Protein AF-A0A2V6H3B9-F1 (afdb_monomer_lite)

Radius of gyration: 18.61 Å; chains: 1; bounding box: 43×42×45 Å

pLDDT: mean 83.3, std 12.43, range [54.25, 95.25]

Structure (mmCIF, N/CA/C/O backbone):
data_AF-A0A2V6H3B9-F1
#
_entry.id   AF-A0A2V6H3B9-F1
#
loop_
_atom_site.group_PDB
_atom_site.id
_atom_site.type_symbol
_atom_site.label_atom_id
_atom_site.label_alt_id
_atom_site.label_comp_id
_atom_site.label_asym_id
_atom_site.label_entity_id
_atom_site.label_seq_id
_atom_site.pdbx_PDB_ins_code
_atom_site.Cartn_x
_atom_site.Cartn_y
_atom_site.Cartn_z
_atom_site.occupancy
_atom_site.B_iso_or_equiv
_atom_site.auth_seq_id
_atom_site.auth_comp_id
_atom_site.auth_asym_id
_atom_site.auth_atom_id
_atom_site.pdbx_PDB_model_num
ATOM 1 N N . MET A 1 1 ? 23.257 28.112 -29.289 1.00 59.22 1 MET A N 1
ATOM 2 C CA . MET A 1 1 ? 21.995 27.456 -29.714 1.00 59.22 1 MET A CA 1
ATOM 3 C C . MET A 1 1 ? 22.033 25.942 -29.511 1.00 59.22 1 MET A C 1
ATOM 5 O O . MET A 1 1 ? 21.196 25.453 -28.773 1.00 59.22 1 MET A O 1
ATOM 9 N N . LYS A 1 2 ? 23.021 25.207 -30.054 1.00 56.62 2 LYS A N 1
ATOM 10 C CA . LYS A 1 2 ? 23.149 23.744 -29.850 1.00 56.62 2 LYS A CA 1
ATOM 11 C C . LYS A 1 2 ? 23.240 23.318 -28.375 1.00 56.62 2 LYS A C 1
ATOM 13 O O . LYS A 1 2 ? 22.574 22.376 -27.976 1.00 56.62 2 LYS A O 1
ATOM 18 N N . THR A 1 3 ? 24.005 24.044 -27.560 1.00 55.75 3 THR A N 1
ATOM 19 C CA . THR A 1 3 ? 24.132 23.785 -26.115 1.00 55.75 3 THR A CA 1
ATOM 20 C C . THR A 1 3 ? 22.811 23.985 -25.371 1.00 55.75 3 THR A C 1
ATOM 22 O O . THR A 1 3 ? 22.419 23.129 -24.592 1.00 55.75 3 THR A O 1
ATOM 25 N N . VAL A 1 4 ? 22.071 25.055 -25.682 1.00 68.06 4 VAL A N 1
ATOM 26 C CA . VAL A 1 4 ? 20.744 25.340 -25.103 1.00 68.06 4 VAL A CA 1
ATOM 27 C C . VAL A 1 4 ? 19.733 24.238 -25.450 1.00 68.06 4 VAL A C 1
ATOM 29 O O . VAL A 1 4 ? 19.017 23.781 -24.568 1.00 68.06 4 VAL A O 1
ATOM 32 N N . SER A 1 5 ? 19.723 23.736 -26.690 1.00 70.88 5 SER A N 1
ATOM 33 C CA . SER A 1 5 ? 18.857 22.610 -27.080 1.00 70.88 5 SER A CA 1
ATOM 34 C C . SER A 1 5 ? 19.201 21.299 -26.365 1.00 70.88 5 SER A C 1
ATOM 36 O O . SER A 1 5 ? 18.293 20.538 -26.048 1.00 70.88 5 SER A O 1
ATOM 38 N N . ILE A 1 6 ? 20.483 21.044 -26.077 1.00 75.25 6 ILE A N 1
ATOM 39 C CA . ILE A 1 6 ? 20.912 19.855 -25.322 1.00 75.25 6 ILE A CA 1
ATOM 40 C C . ILE A 1 6 ? 20.437 19.942 -23.868 1.00 75.25 6 ILE A C 1
ATOM 42 O O . ILE A 1 6 ? 19.886 18.973 -23.355 1.00 75.25 6 ILE A O 1
ATOM 46 N N . PHE A 1 7 ? 20.587 21.102 -23.221 1.00 77.12 7 PHE A N 1
ATOM 47 C CA . PHE A 1 7 ? 20.125 21.287 -21.842 1.00 77.12 7 PHE A CA 1
ATOM 48 C C . PHE A 1 7 ? 18.603 21.170 -21.713 1.00 77.12 7 PHE A C 1
ATOM 50 O O . PHE A 1 7 ? 18.121 20.555 -20.766 1.00 77.12 7 PHE A O 1
ATOM 57 N N . VAL A 1 8 ? 17.847 21.690 -22.685 1.00 79.69 8 VAL A N 1
ATOM 58 C CA . VAL A 1 8 ? 16.384 21.547 -22.713 1.00 79.69 8 VAL A CA 1
ATOM 59 C C . VAL A 1 8 ? 15.981 20.083 -22.904 1.00 79.69 8 VAL A C 1
ATOM 61 O O . VAL A 1 8 ? 15.164 19.580 -22.140 1.00 79.69 8 VAL A O 1
ATOM 64 N N . ALA A 1 9 ? 16.583 19.367 -23.857 1.00 78.25 9 ALA A N 1
ATOM 65 C CA . ALA A 1 9 ? 16.285 17.949 -24.071 1.00 78.25 9 ALA A CA 1
ATOM 66 C C . ALA A 1 9 ? 16.608 17.094 -22.832 1.00 78.25 9 ALA A C 1
ATOM 68 O O . ALA A 1 9 ? 15.811 16.241 -22.447 1.00 78.25 9 ALA A O 1
ATOM 69 N N . LEU A 1 10 ? 17.738 17.361 -22.169 1.00 78.38 10 LEU A N 1
ATOM 70 C CA . LEU A 1 10 ? 18.131 16.665 -20.944 1.00 78.38 10 LEU A CA 1
ATOM 71 C C . LEU A 1 10 ? 17.140 16.929 -19.798 1.00 78.38 10 LEU A C 1
ATOM 73 O O . LEU A 1 10 ? 16.761 15.998 -19.093 1.00 78.38 10 LEU A O 1
ATOM 77 N N . ALA A 1 11 ? 16.669 18.170 -19.646 1.00 77.31 11 ALA A N 1
ATOM 78 C CA . ALA A 1 11 ? 15.673 18.527 -18.637 1.00 77.31 11 ALA A CA 1
ATOM 79 C C . ALA A 1 11 ? 14.328 17.809 -18.861 1.00 77.31 11 ALA A C 1
ATOM 81 O O . ALA A 1 11 ? 13.742 17.305 -17.906 1.00 77.31 11 ALA A O 1
ATOM 82 N N . PHE A 1 12 ? 13.869 17.687 -20.112 1.00 74.38 12 PHE A N 1
ATOM 83 C CA . PHE A 1 12 ? 12.641 16.951 -20.445 1.00 74.38 12 PHE A CA 1
ATOM 84 C C . PHE A 1 12 ? 12.741 15.447 -20.143 1.00 74.38 12 PHE A C 1
ATOM 86 O O . PHE A 1 12 ? 11.779 14.854 -19.650 1.00 74.38 12 PHE A O 1
ATOM 93 N N . VAL A 1 13 ? 13.900 14.828 -20.392 1.00 74.50 13 VAL A N 1
ATOM 94 C CA . VAL A 1 13 ? 14.135 13.409 -20.068 1.00 74.50 13 VAL A CA 1
ATOM 95 C C . VAL A 1 13 ? 14.117 13.183 -18.555 1.00 74.50 13 VAL A C 1
ATOM 97 O O . VAL A 1 13 ? 13.483 12.241 -18.087 1.00 74.50 13 VAL A O 1
ATOM 100 N N . LEU A 1 14 ? 14.746 14.071 -17.781 1.00 68.88 14 LEU A N 1
ATOM 101 C CA . LEU A 1 14 ? 14.775 13.966 -16.319 1.00 68.88 14 LEU A CA 1
ATOM 102 C C . LEU A 1 14 ? 13.393 14.198 -15.685 1.00 68.88 14 LEU A C 1
ATOM 104 O O . LEU A 1 14 ? 13.017 13.461 -14.777 1.00 68.88 14 LEU A O 1
ATOM 108 N N . PHE A 1 15 ? 12.606 15.150 -16.198 1.00 64.00 15 PHE A N 1
ATOM 109 C CA . PHE A 1 15 ? 11.250 15.426 -15.700 1.00 64.00 15 PHE A CA 1
ATOM 110 C C . PHE A 1 15 ? 10.267 14.277 -15.992 1.00 64.00 15 PHE A C 1
ATOM 112 O O . PHE A 1 15 ? 9.332 14.026 -15.233 1.00 64.00 15 PHE A O 1
ATOM 119 N N . SER A 1 16 ? 10.502 13.527 -17.073 1.00 60.50 16 SER A N 1
ATOM 120 C CA . SER A 1 16 ? 9.659 12.387 -17.451 1.00 60.50 16 SER A CA 1
ATOM 121 C C . SER A 1 16 ? 9.764 11.218 -16.462 1.00 60.50 16 SER A C 1
ATOM 123 O O . SER A 1 16 ? 8.770 10.533 -16.241 1.00 60.50 16 SER A O 1
ATOM 125 N N . CYS A 1 17 ? 10.919 11.013 -15.818 1.00 61.09 17 CYS A N 1
ATOM 126 C CA . CYS A 1 17 ? 11.095 9.947 -14.823 1.00 61.09 17 CYS A CA 1
ATOM 127 C C . CYS A 1 17 ? 10.271 10.180 -13.545 1.00 61.09 17 CYS A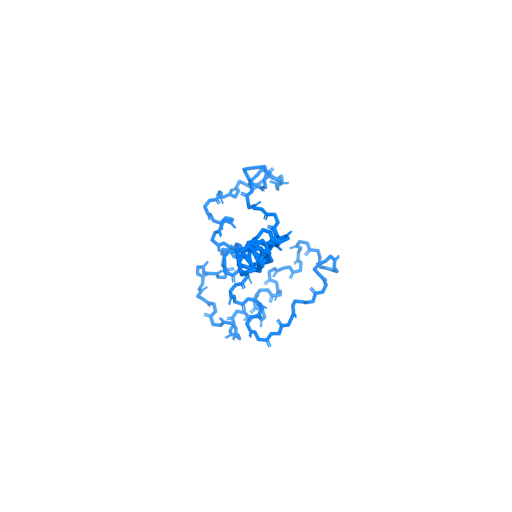 C 1
ATOM 129 O O . CYS A 1 17 ? 9.777 9.225 -12.944 1.00 61.09 17 CYS A O 1
ATOM 131 N N . GLU A 1 18 ? 10.086 11.436 -13.134 1.00 56.88 18 GLU A N 1
ATOM 132 C CA . GLU A 1 18 ? 9.308 11.776 -11.935 1.00 56.88 18 GLU A CA 1
ATOM 133 C C . GLU A 1 18 ? 7.797 11.564 -12.160 1.00 56.88 18 GLU A C 1
ATOM 135 O O . GLU A 1 18 ? 7.086 11.054 -11.288 1.00 56.88 18 GLU A O 1
ATOM 140 N N . LEU A 1 19 ? 7.325 11.852 -13.380 1.00 54.84 19 LEU A N 1
ATOM 141 C CA . LEU A 1 19 ? 5.938 11.659 -13.820 1.00 54.84 19 LEU A CA 1
ATOM 142 C C . LEU A 1 19 ? 5.546 10.187 -14.045 1.00 54.84 19 LEU A C 1
ATOM 144 O O . LEU A 1 19 ? 4.358 9.874 -14.061 1.00 54.84 19 LEU A O 1
ATOM 148 N N . THR A 1 20 ? 6.507 9.267 -14.177 1.00 54.25 20 THR A N 1
ATOM 149 C CA . THR A 1 20 ? 6.247 7.827 -14.384 1.00 54.25 20 THR A CA 1
ATOM 150 C C . THR A 1 20 ? 5.980 7.026 -13.107 1.00 54.25 20 THR A C 1
ATOM 152 O O . THR A 1 20 ? 6.069 5.798 -13.125 1.00 54.25 20 THR A O 1
ATOM 155 N N . ASN A 1 21 ? 5.607 7.671 -11.998 1.00 55.09 21 ASN A N 1
ATOM 156 C CA . ASN A 1 21 ? 5.069 6.967 -10.831 1.00 55.09 21 ASN A CA 1
ATOM 157 C C . ASN A 1 21 ? 3.708 6.331 -11.185 1.00 55.09 21 ASN A C 1
ATOM 159 O O . ASN A 1 21 ? 2.645 6.868 -10.898 1.00 55.09 21 ASN A O 1
ATOM 163 N N . TYR A 1 22 ? 3.763 5.163 -11.832 1.00 60.66 22 TYR A N 1
ATOM 164 C CA . TYR A 1 22 ? 2.648 4.366 -12.358 1.00 60.66 22 TYR A CA 1
ATOM 165 C C . TYR A 1 22 ? 1.653 3.909 -11.277 1.00 60.66 22 TYR A C 1
ATOM 167 O O . TYR A 1 22 ? 0.548 3.466 -11.581 1.00 60.66 22 TYR A O 1
ATOM 175 N N . VAL A 1 23 ? 2.024 4.017 -9.999 1.00 66.69 23 VAL A N 1
ATOM 176 C CA . VAL A 1 23 ? 1.152 3.646 -8.887 1.00 66.69 23 VAL A CA 1
ATOM 177 C C . VAL A 1 23 ? 0.130 4.770 -8.661 1.00 66.69 23 VAL A C 1
ATOM 179 O O . VAL A 1 23 ? 0.534 5.872 -8.277 1.00 66.69 23 VAL A O 1
ATOM 182 N N . PRO A 1 24 ? -1.183 4.524 -8.828 1.00 73.88 24 PRO A N 1
ATOM 183 C CA . PRO A 1 24 ? -2.198 5.545 -8.592 1.00 73.88 24 PRO A CA 1
ATOM 184 C C . PRO A 1 24 ? -2.159 6.037 -7.135 1.00 73.88 24 PRO A C 1
ATOM 186 O O . PRO A 1 24 ? -1.836 5.262 -6.226 1.00 73.88 24 PRO A O 1
ATOM 189 N N . PRO A 1 25 ? -2.459 7.324 -6.880 1.00 84.44 25 PRO A N 1
ATOM 190 C CA . PRO A 1 25 ? -2.533 7.843 -5.523 1.00 84.44 25 PRO A CA 1
ATOM 191 C C . PRO A 1 25 ? -3.665 7.182 -4.730 1.00 84.44 25 PRO A C 1
ATOM 193 O O . PRO A 1 25 ? -4.665 6.750 -5.302 1.00 84.44 25 PRO A O 1
ATOM 196 N N . VAL A 1 26 ? -3.535 7.157 -3.399 1.00 89.56 26 VAL A N 1
ATOM 197 C CA . VAL A 1 26 ? -4.655 6.784 -2.523 1.00 89.56 26 VAL A CA 1
ATOM 198 C C . VAL A 1 26 ? -5.744 7.841 -2.654 1.00 89.56 26 VAL A C 1
ATOM 200 O O . VAL A 1 26 ? -5.496 9.027 -2.417 1.00 89.56 26 VAL A O 1
ATOM 203 N N . THR A 1 27 ? -6.948 7.407 -3.015 1.00 90.81 27 THR A N 1
ATOM 204 C CA . THR A 1 27 ? -8.099 8.289 -3.230 1.00 90.81 27 THR A CA 1
ATOM 205 C C . THR A 1 27 ? -9.163 8.090 -2.144 1.00 90.81 27 THR A C 1
ATOM 207 O O . THR A 1 27 ? -9.264 6.995 -1.589 1.00 90.81 27 THR A O 1
ATOM 210 N N . PRO A 1 28 ? -9.993 9.105 -1.835 1.00 89.50 28 PRO A N 1
ATOM 211 C CA . PRO A 1 28 ? -11.097 8.961 -0.879 1.00 89.50 28 PRO A CA 1
ATOM 212 C C . PRO A 1 28 ? -12.071 7.819 -1.209 1.00 89.50 28 PRO A C 1
ATOM 214 O O . PRO A 1 28 ? -12.648 7.221 -0.312 1.00 89.50 28 PRO A O 1
ATOM 217 N N . GLN A 1 29 ? -12.226 7.478 -2.488 1.00 88.00 29 GLN A N 1
ATOM 218 C CA . GLN A 1 29 ? -13.074 6.384 -2.960 1.00 88.00 29 GLN A CA 1
ATOM 219 C C . GLN A 1 29 ? -12.550 5.010 -2.515 1.00 88.00 29 GLN A C 1
ATOM 221 O O . GLN A 1 29 ? -13.328 4.081 -2.335 1.00 88.00 29 GLN A O 1
ATOM 226 N N . MET A 1 30 ? -11.237 4.870 -2.306 1.00 87.56 30 MET A N 1
ATOM 227 C CA . MET A 1 30 ? -10.647 3.629 -1.791 1.00 87.56 30 MET A CA 1
ATOM 228 C C . MET A 1 30 ? -11.007 3.397 -0.317 1.00 87.56 30 MET A C 1
ATOM 230 O O . MET A 1 30 ? -11.192 2.253 0.085 1.00 87.56 30 MET A O 1
ATOM 234 N N . ALA A 1 31 ? -11.186 4.466 0.468 1.00 86.19 31 ALA A N 1
ATOM 235 C CA . ALA A 1 31 ? -11.598 4.391 1.875 1.00 86.19 31 ALA A CA 1
ATOM 236 C C . ALA A 1 31 ? -13.031 3.860 2.063 1.00 86.19 31 ALA A C 1
ATOM 238 O O . ALA A 1 31 ? -13.380 3.373 3.137 1.00 86.19 31 ALA A O 1
ATOM 239 N N . THR A 1 32 ? -13.856 3.931 1.015 1.00 82.31 32 THR A N 1
ATOM 240 C CA . THR A 1 32 ? -15.252 3.471 1.018 1.00 82.31 32 THR A CA 1
ATOM 241 C C . THR A 1 32 ? -15.471 2.202 0.191 1.00 82.31 32 THR A C 1
ATOM 243 O O . THR A 1 32 ? -16.593 1.703 0.122 1.00 82.31 32 THR A O 1
ATOM 246 N N . ALA A 1 33 ? -14.417 1.658 -0.429 1.00 74.75 33 ALA A N 1
ATOM 247 C CA . ALA A 1 33 ? -14.516 0.528 -1.350 1.00 74.75 33 ALA A CA 1
ATOM 248 C C . ALA A 1 33 ? -14.868 -0.803 -0.659 1.00 74.75 33 ALA A C 1
ATOM 250 O O . ALA A 1 33 ? -15.421 -1.698 -1.299 1.00 74.75 33 ALA A O 1
ATOM 251 N N . ARG A 1 34 ? -14.574 -0.950 0.641 1.00 69.25 34 ARG A N 1
ATOM 252 C CA . ARG A 1 34 ? -14.884 -2.166 1.403 1.00 69.25 34 ARG A CA 1
ATO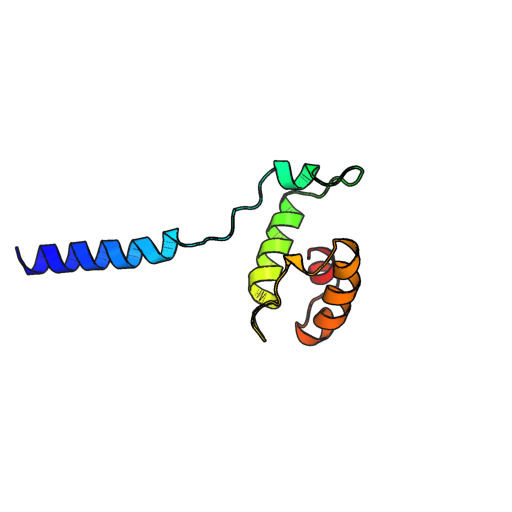M 253 C C . ARG A 1 34 ? -16.228 -2.021 2.115 1.00 69.25 34 ARG A C 1
ATOM 255 O O . ARG A 1 34 ? -16.360 -1.257 3.069 1.00 69.25 34 ARG A O 1
ATOM 262 N N . SER A 1 35 ? -17.226 -2.782 1.665 1.00 61.16 35 SER A N 1
ATOM 263 C CA . SER A 1 35 ? -18.536 -2.831 2.322 1.00 61.16 35 SER A CA 1
ATOM 264 C C . SER A 1 35 ? -18.380 -3.270 3.784 1.00 61.16 35 SER A C 1
ATOM 266 O O . SER A 1 35 ? -17.799 -4.318 4.058 1.00 61.16 35 SER A O 1
ATOM 268 N N . GLY A 1 36 ? -18.864 -2.448 4.718 1.00 64.50 36 GLY A N 1
ATOM 269 C CA . GLY A 1 36 ? -18.874 -2.755 6.151 1.00 64.50 36 GLY A CA 1
ATOM 270 C C . GLY A 1 36 ? -17.626 -2.355 6.947 1.00 64.50 36 GLY A C 1
ATOM 271 O O . GLY A 1 36 ? -17.636 -2.535 8.161 1.00 64.50 36 GLY A O 1
ATOM 272 N N . GLN A 1 37 ? -16.586 -1.779 6.327 1.00 68.00 37 GLN A N 1
ATOM 273 C CA . GLN A 1 37 ? -15.409 -1.304 7.064 1.00 68.00 37 GLN A CA 1
ATOM 274 C C . GLN A 1 37 ? -14.937 0.053 6.540 1.00 68.00 37 GLN A C 1
ATOM 276 O O . GLN A 1 37 ? -14.374 0.152 5.453 1.00 68.00 37 GLN A O 1
ATOM 281 N N . GLN A 1 38 ? -15.171 1.101 7.332 1.00 68.94 38 GLN A N 1
ATOM 282 C CA . GLN A 1 38 ? -14.635 2.430 7.064 1.00 68.94 38 GLN A CA 1
ATOM 283 C C . GLN A 1 38 ? -13.144 2.422 7.406 1.00 68.94 38 GLN A C 1
ATOM 285 O O . GLN A 1 38 ? -12.774 2.331 8.575 1.00 68.94 38 GLN A O 1
ATOM 290 N N . VAL A 1 39 ? -12.295 2.478 6.383 1.00 81.38 39 VAL A N 1
ATOM 291 C CA . VAL A 1 39 ? -10.844 2.594 6.559 1.00 81.38 39 VAL A CA 1
ATOM 292 C C . VAL A 1 39 ? -10.475 4.069 6.481 1.00 81.38 39 VAL A C 1
ATOM 294 O O . VAL A 1 39 ? -10.941 4.780 5.593 1.00 81.38 39 VAL A O 1
ATOM 297 N N . ASP A 1 40 ? -9.661 4.550 7.415 1.00 88.19 40 ASP A N 1
ATOM 298 C CA . ASP A 1 40 ? -9.209 5.938 7.403 1.00 88.19 40 ASP A CA 1
ATOM 299 C C . ASP A 1 40 ? -8.295 6.215 6.193 1.00 88.19 40 ASP A C 1
ATOM 301 O O . ASP A 1 40 ? -7.393 5.443 5.862 1.00 88.19 40 ASP A O 1
ATOM 305 N N . LEU A 1 41 ? -8.513 7.350 5.526 1.00 90.31 41 LEU A N 1
ATOM 306 C CA . LEU A 1 41 ? -7.715 7.780 4.380 1.0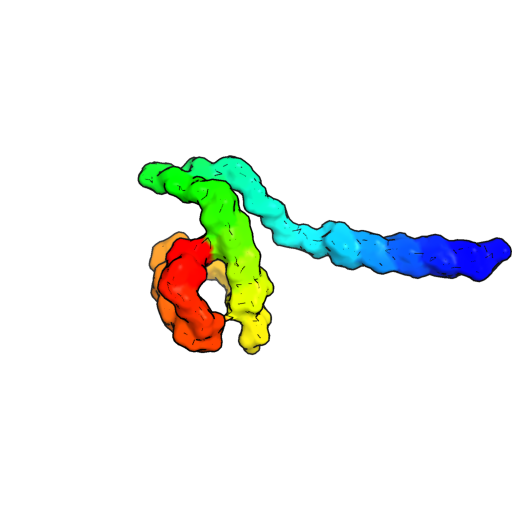0 90.31 41 LEU A CA 1
ATOM 307 C C . LEU A 1 41 ? -6.252 8.027 4.770 1.00 90.31 41 LEU A C 1
ATOM 309 O O . LEU A 1 41 ? -5.362 7.844 3.937 1.00 90.31 41 LEU A O 1
ATOM 313 N N . VAL A 1 42 ? -5.995 8.455 6.011 1.00 91.19 42 VAL A N 1
ATOM 314 C CA . VAL A 1 42 ? -4.626 8.614 6.523 1.00 91.19 42 VAL A CA 1
ATOM 315 C C . VAL A 1 42 ? -3.954 7.250 6.645 1.00 91.19 42 VAL A C 1
ATOM 317 O O . VAL A 1 42 ? -2.872 7.071 6.091 1.00 91.19 42 VAL A O 1
ATOM 320 N N . MET A 1 43 ? -4.637 6.273 7.246 1.00 89.69 43 MET A N 1
ATOM 321 C CA . MET A 1 43 ? -4.150 4.896 7.362 1.00 89.69 43 MET A CA 1
ATOM 322 C C . MET A 1 43 ? -3.833 4.280 5.992 1.00 89.69 43 MET A C 1
ATOM 324 O O . MET A 1 43 ? -2.754 3.732 5.807 1.00 89.69 43 MET A O 1
ATOM 328 N N . LEU A 1 44 ? -4.695 4.453 4.982 1.00 90.81 44 LEU A N 1
ATOM 329 C CA . LEU A 1 44 ? -4.411 3.962 3.623 1.00 90.81 44 LEU A CA 1
ATOM 330 C C . LEU A 1 44 ? -3.156 4.597 3.000 1.00 90.81 44 LEU A C 1
ATOM 332 O O . LEU A 1 44 ? -2.419 3.944 2.258 1.00 90.81 44 LEU A O 1
ATOM 336 N N . ARG A 1 45 ? -2.905 5.886 3.263 1.00 92.19 45 ARG A N 1
ATOM 337 C CA . ARG A 1 45 ? -1.699 6.580 2.775 1.00 92.19 45 ARG A CA 1
ATOM 338 C C . ARG A 1 45 ? -0.441 6.078 3.476 1.00 92.19 45 ARG A C 1
ATOM 340 O O . ARG A 1 45 ? 0.589 5.909 2.819 1.00 92.19 45 ARG A O 1
ATOM 347 N N . GLU A 1 46 ? -0.530 5.836 4.776 1.00 92.62 46 GLU A N 1
ATOM 348 C CA . GLU A 1 46 ? 0.548 5.253 5.570 1.00 92.62 46 GLU A CA 1
ATOM 349 C C . GLU A 1 46 ? 0.860 3.825 5.109 1.00 92.62 46 GLU A C 1
ATOM 351 O O . GLU A 1 46 ? 2.001 3.545 4.743 1.00 92.62 46 GLU A O 1
ATOM 356 N N . GLY A 1 47 ? -0.161 2.977 4.971 1.00 92.50 47 GLY A N 1
ATOM 357 C CA . GLY A 1 47 ? -0.052 1.623 4.430 1.00 92.50 47 GLY A CA 1
ATOM 358 C C . GLY A 1 47 ? 0.602 1.580 3.056 1.00 92.50 47 GLY A C 1
ATOM 359 O O . GLY A 1 47 ? 1.545 0.824 2.838 1.00 92.50 47 GLY A O 1
ATOM 360 N N . ARG A 1 48 ? 0.195 2.466 2.135 1.00 92.25 48 ARG A N 1
ATOM 361 C CA . ARG A 1 48 ? 0.848 2.588 0.820 1.00 92.25 48 ARG A CA 1
ATOM 362 C C . ARG A 1 48 ? 2.330 2.930 0.947 1.00 92.25 48 ARG A C 1
ATOM 364 O O . ARG A 1 48 ? 3.140 2.373 0.212 1.00 92.25 48 ARG A O 1
ATOM 371 N N . THR A 1 49 ? 2.677 3.851 1.842 1.00 91.81 49 THR A N 1
ATOM 372 C CA . THR A 1 49 ? 4.068 4.270 2.068 1.00 91.81 49 THR A CA 1
ATOM 373 C C . THR A 1 49 ? 4.888 3.100 2.610 1.00 91.81 49 THR A C 1
ATOM 375 O O . THR A 1 49 ? 5.949 2.785 2.077 1.00 91.81 49 THR A O 1
ATOM 378 N N . LEU A 1 50 ? 4.370 2.387 3.608 1.00 93.25 50 LEU A N 1
ATOM 379 C CA . LEU A 1 50 ? 5.016 1.198 4.156 1.00 93.25 50 LEU A CA 1
ATOM 380 C C . LEU A 1 50 ? 5.164 0.097 3.102 1.00 93.25 50 LEU A C 1
ATOM 382 O O . LEU A 1 50 ? 6.251 -0.454 2.951 1.00 93.25 50 LEU A O 1
ATOM 386 N N . PHE A 1 51 ? 4.126 -0.167 2.310 1.00 91.44 51 PHE A N 1
ATOM 387 C CA . PHE A 1 51 ? 4.142 -1.172 1.251 1.00 91.44 51 PHE A CA 1
ATOM 388 C C . PHE A 1 51 ? 5.270 -0.931 0.238 1.00 91.44 51 PHE A C 1
ATOM 390 O O . PHE A 1 51 ? 6.047 -1.840 -0.058 1.00 91.44 51 PHE A O 1
ATOM 397 N N . VAL A 1 52 ? 5.418 0.305 -0.256 1.00 88.00 52 VAL A N 1
ATOM 398 C CA . VAL A 1 52 ? 6.456 0.636 -1.249 1.00 88.00 52 VAL A CA 1
ATOM 399 C C . VAL A 1 52 ? 7.862 0.736 -0.658 1.00 88.00 52 VAL A C 1
ATOM 401 O O . VAL A 1 52 ? 8.823 0.645 -1.410 1.00 88.00 52 VAL A O 1
ATOM 404 N N . HIS A 1 53 ? 8.011 0.921 0.655 1.00 89.25 53 HIS A N 1
ATOM 405 C CA . HIS A 1 53 ? 9.329 1.045 1.289 1.00 89.25 53 HIS A CA 1
ATOM 406 C C . HIS A 1 53 ? 9.803 -0.226 1.997 1.00 89.25 53 HIS A C 1
ATOM 408 O O . HIS A 1 53 ? 11.005 -0.389 2.167 1.00 89.25 53 HIS A O 1
ATOM 414 N N . ARG A 1 54 ? 8.895 -1.122 2.399 1.00 92.81 54 ARG A N 1
ATOM 415 C CA . ARG A 1 54 ? 9.216 -2.340 3.163 1.00 92.81 54 ARG A CA 1
ATOM 416 C C . ARG A 1 54 ? 9.037 -3.614 2.355 1.00 92.81 54 ARG A C 1
ATOM 418 O O . ARG A 1 54 ? 9.879 -4.503 2.420 1.00 92.81 54 ARG A O 1
ATOM 425 N N . CYS A 1 55 ? 7.968 -3.725 1.567 1.00 92.19 55 CYS A N 1
ATOM 426 C CA . CYS A 1 55 ? 7.647 -4.988 0.894 1.00 92.19 55 CYS A CA 1
ATOM 427 C C . CYS A 1 55 ? 8.508 -5.255 -0.349 1.00 92.19 55 CYS A C 1
ATOM 429 O O . CYS A 1 55 ? 8.583 -6.399 -0.790 1.00 92.19 55 CYS A O 1
ATOM 431 N N . ILE A 1 56 ? 9.166 -4.227 -0.899 1.00 90.88 56 ILE A N 1
ATOM 432 C CA . ILE A 1 56 ? 10.047 -4.344 -2.077 1.00 90.88 56 ILE A CA 1
ATOM 433 C C . ILE A 1 56 ? 11.534 -4.222 -1.746 1.00 90.88 56 ILE A C 1
ATOM 435 O O . ILE A 1 56 ? 12.369 -4.260 -2.645 1.00 90.88 56 ILE A O 1
ATOM 439 N N . GLU A 1 57 ? 11.868 -4.058 -0.465 1.00 91.44 57 GLU A N 1
ATOM 440 C CA . GLU A 1 57 ? 13.242 -3.829 -0.016 1.00 91.44 57 GLU A CA 1
ATOM 441 C C . GLU A 1 57 ? 14.122 -5.071 -0.231 1.00 91.44 57 GLU A C 1
ATOM 443 O O . GLU A 1 57 ? 15.287 -4.957 -0.601 1.00 91.44 57 GLU A O 1
ATOM 448 N N . CYS A 1 58 ? 13.557 -6.269 -0.040 1.00 93.06 58 CYS A N 1
ATOM 449 C CA . CYS A 1 58 ? 14.311 -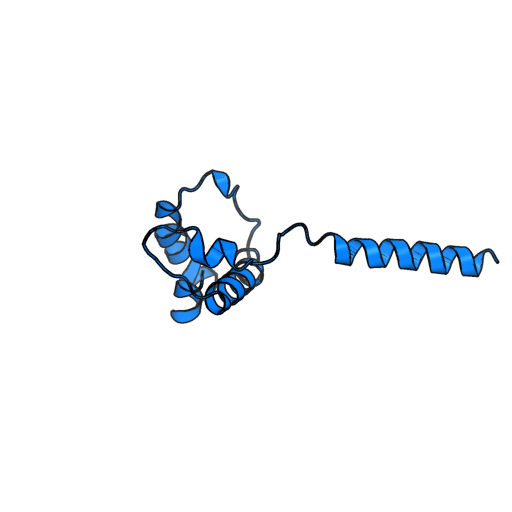7.524 -0.106 1.00 93.06 58 CYS A CA 1
ATOM 450 C C . CYS A 1 58 ? 14.151 -8.283 -1.433 1.00 93.06 58 CYS A C 1
ATOM 452 O O . CYS A 1 58 ? 15.060 -9.006 -1.838 1.00 93.06 58 CYS A O 1
ATOM 454 N N . HIS A 1 59 ? 12.997 -8.178 -2.093 1.00 93.06 59 HIS A N 1
ATOM 455 C CA . HIS A 1 59 ? 12.715 -8.839 -3.368 1.00 93.06 59 HIS A CA 1
ATOM 456 C C . HIS A 1 59 ? 11.612 -8.099 -4.129 1.00 93.06 59 HIS A C 1
ATOM 458 O O . HIS A 1 59 ? 10.842 -7.334 -3.555 1.00 93.06 59 HIS A O 1
ATOM 464 N N . THR A 1 60 ? 11.485 -8.365 -5.429 1.00 90.50 60 THR A N 1
ATOM 465 C CA . THR A 1 60 ? 10.357 -7.864 -6.224 1.00 90.50 60 THR A CA 1
ATOM 466 C C . THR A 1 60 ? 9.042 -8.458 -5.734 1.00 90.50 60 THR A C 1
ATOM 468 O O . THR A 1 60 ? 8.999 -9.632 -5.353 1.00 90.50 60 THR A O 1
ATOM 471 N N . LEU A 1 61 ? 7.952 -7.691 -5.793 1.00 88.81 61 LEU A N 1
ATOM 472 C CA . LEU A 1 61 ? 6.643 -8.216 -5.413 1.00 88.81 61 LEU A CA 1
ATOM 473 C C . LEU A 1 61 ? 6.231 -9.367 -6.332 1.00 88.81 61 LEU A C 1
ATOM 475 O O . LEU A 1 61 ? 6.390 -9.264 -7.554 1.00 88.81 61 LEU A O 1
ATOM 479 N N . PRO A 1 62 ? 5.656 -10.443 -5.771 1.00 88.38 62 PRO A N 1
ATOM 480 C CA . PRO A 1 62 ? 4.932 -11.396 -6.579 1.00 88.38 62 PRO A CA 1
ATOM 481 C C . PRO A 1 62 ? 3.733 -10.709 -7.230 1.00 88.38 62 PRO A C 1
ATOM 483 O O . PRO A 1 62 ? 3.287 -9.624 -6.855 1.00 88.38 62 PRO A O 1
ATOM 486 N N . VAL A 1 63 ? 3.196 -11.381 -8.230 1.00 88.19 63 VAL A N 1
ATOM 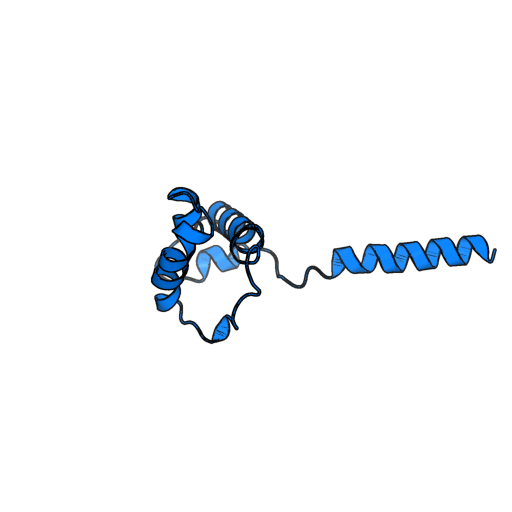487 C CA . VAL A 1 63 ? 2.090 -10.889 -9.029 1.00 88.19 63 VAL A CA 1
ATOM 488 C C . VAL A 1 63 ? 0.828 -10.725 -8.160 1.00 88.19 63 VAL A C 1
ATOM 490 O O . VAL A 1 63 ? 0.202 -11.717 -7.794 1.00 88.19 63 VAL A O 1
ATOM 493 N N . LEU A 1 64 ? 0.458 -9.484 -7.810 1.00 85.81 64 LEU A N 1
ATOM 494 C CA . LEU A 1 64 ? -0.514 -9.204 -6.736 1.00 85.81 64 LEU A CA 1
ATOM 495 C C . LEU A 1 64 ? -1.926 -9.747 -6.997 1.00 85.81 64 LEU A C 1
ATOM 497 O O . LEU A 1 64 ? -2.593 -10.170 -6.061 1.00 85.81 64 LEU A O 1
ATOM 501 N N . TRP A 1 65 ? -2.366 -9.804 -8.259 1.00 87.31 65 TRP A N 1
ATOM 502 C CA . TRP A 1 65 ? -3.697 -10.314 -8.626 1.00 87.31 65 TRP A CA 1
ATOM 503 C C . TRP A 1 65 ? -3.868 -11.828 -8.430 1.00 87.31 65 TRP A C 1
ATOM 505 O O . TRP A 1 65 ? -4.962 -12.351 -8.620 1.00 87.31 65 TRP A O 1
ATOM 515 N N . ARG A 1 66 ? -2.797 -12.549 -8.069 1.00 93.50 66 ARG A N 1
ATOM 516 C CA . ARG A 1 66 ? -2.866 -13.958 -7.661 1.00 93.50 66 ARG A CA 1
ATOM 517 C C . ARG A 1 66 ? -3.485 -14.133 -6.271 1.00 93.50 66 ARG A C 1
ATOM 519 O O . ARG A 1 66 ? -3.955 -15.227 -5.973 1.00 93.50 66 ARG A O 1
ATOM 526 N N . TYR A 1 67 ? -3.441 -13.101 -5.434 1.00 92.25 67 TYR A N 1
ATOM 527 C CA . TYR A 1 67 ? -3.867 -13.169 -4.042 1.00 92.25 67 TYR A CA 1
ATOM 528 C C . TYR A 1 67 ? -5.242 -12.530 -3.871 1.00 92.25 67 TYR A C 1
ATOM 530 O O . TYR A 1 67 ? -5.515 -11.443 -4.383 1.00 92.25 67 TYR A O 1
ATOM 538 N N . SER A 1 68 ? -6.108 -13.221 -3.141 1.00 93.06 68 SER A N 1
ATOM 539 C CA . SER A 1 68 ? -7.383 -12.694 -2.672 1.00 93.06 68 SER A CA 1
ATOM 540 C C . SER A 1 68 ? -7.176 -11.746 -1.489 1.00 93.06 68 SER A C 1
ATOM 542 O O . SER A 1 68 ? -6.107 -11.705 -0.879 1.00 93.06 68 SER A O 1
ATOM 544 N N . THR A 1 69 ? -8.216 -10.994 -1.126 1.00 88.62 69 THR A N 1
ATOM 545 C CA . THR A 1 69 ? -8.202 -10.146 0.078 1.00 88.62 69 THR A CA 1
ATOM 546 C C . THR A 1 69 ? -7.901 -10.938 1.350 1.00 88.62 69 THR A C 1
ATOM 548 O O . THR A 1 69 ? -7.269 -10.405 2.257 1.00 88.62 69 THR A O 1
ATOM 551 N N . ASP A 1 70 ? -8.304 -12.207 1.397 1.00 92.06 70 ASP A N 1
ATOM 552 C CA . ASP A 1 70 ? -8.212 -13.051 2.591 1.00 92.06 70 ASP A CA 1
ATOM 553 C C . ASP A 1 70 ? -6.817 -13.677 2.761 1.00 92.06 70 ASP A C 1
ATOM 555 O O . ASP A 1 70 ? -6.460 -14.118 3.853 1.00 92.06 70 ASP A O 1
ATOM 559 N N . ASP A 1 71 ? -5.994 -13.664 1.707 1.00 94.94 71 ASP A N 1
ATOM 560 C CA . ASP A 1 71 ? -4.607 -14.136 1.762 1.00 94.94 71 ASP A CA 1
ATOM 561 C C . ASP A 1 71 ? -3.680 -13.128 2.459 1.00 94.94 71 ASP A C 1
ATOM 563 O O . ASP A 1 71 ? -2.681 -13.508 3.078 1.00 94.94 71 ASP A O 1
ATOM 567 N N . TRP A 1 72 ? -4.006 -11.834 2.369 1.00 92.06 72 TRP A N 1
ATOM 568 C CA . TRP A 1 72 ? -3.137 -10.742 2.807 1.00 92.06 72 TRP A CA 1
ATOM 569 C C . TRP A 1 72 ? -2.727 -10.802 4.281 1.00 92.06 72 TRP A C 1
ATOM 571 O O . TRP A 1 72 ? -1.527 -10.671 4.529 1.00 92.06 72 TRP A O 1
ATOM 581 N N . PRO A 1 73 ? -3.620 -11.077 5.255 1.00 92.88 73 PRO A N 1
ATOM 582 C CA . PRO A 1 73 ? -3.218 -11.186 6.655 1.00 92.88 73 PRO A CA 1
ATOM 583 C C . PRO A 1 73 ? -2.092 -12.205 6.879 1.00 92.88 73 PRO A C 1
ATOM 585 O O . PRO A 1 73 ? -1.131 -11.913 7.587 1.00 92.88 73 PRO A O 1
ATOM 588 N N . ASN A 1 74 ? -2.160 -13.368 6.223 1.00 95.25 74 ASN A N 1
ATOM 589 C CA . ASN A 1 74 ? -1.138 -14.412 6.340 1.00 95.25 74 ASN A CA 1
ATOM 590 C C . ASN A 1 74 ? 0.167 -14.023 5.628 1.00 95.25 74 ASN A C 1
ATOM 592 O O . ASN A 1 74 ? 1.259 -14.292 6.131 1.00 95.25 74 ASN A O 1
ATOM 596 N N . ILE A 1 75 ? 0.071 -13.376 4.461 1.00 94.94 75 ILE A N 1
ATOM 597 C CA . ILE A 1 75 ? 1.239 -12.891 3.713 1.00 94.94 75 ILE A CA 1
ATOM 598 C C . ILE A 1 75 ? 1.992 -11.850 4.539 1.00 94.94 75 ILE A C 1
ATOM 600 O O . ILE A 1 75 ? 3.198 -12.006 4.759 1.00 94.94 75 ILE A O 1
ATOM 604 N N . VAL A 1 76 ? 1.284 -10.825 5.022 1.00 95.06 76 VAL A N 1
ATOM 605 C CA . VAL A 1 76 ? 1.853 -9.744 5.833 1.00 95.06 76 VAL A CA 1
ATOM 606 C C . VAL A 1 76 ? 2.462 -10.320 7.106 1.00 95.06 76 VAL A C 1
ATOM 608 O O . VAL A 1 76 ? 3.607 -9.995 7.419 1.00 95.06 76 VAL A O 1
ATOM 611 N N . ASP A 1 77 ? 1.784 -11.246 7.790 1.00 94.94 77 ASP A N 1
ATOM 612 C CA . ASP A 1 77 ? 2.321 -11.896 8.989 1.00 94.94 77 ASP A CA 1
ATOM 613 C C . ASP A 1 77 ? 3.642 -12.629 8.716 1.00 94.94 77 ASP A C 1
ATOM 615 O O . ASP A 1 77 ? 4.654 -12.377 9.373 1.00 94.94 77 ASP A O 1
ATOM 619 N N . SER A 1 78 ? 3.681 -13.438 7.652 1.00 94.62 78 SER A N 1
ATOM 620 C CA . SER A 1 78 ? 4.886 -14.176 7.258 1.00 94.62 78 SER A CA 1
ATOM 621 C C . SER A 1 78 ? 6.060 -13.262 6.875 1.00 94.62 78 SER A C 1
ATOM 623 O O . SER A 1 78 ? 7.227 -13.660 6.940 1.00 94.62 78 SER A O 1
ATOM 625 N N . MET A 1 79 ? 5.778 -12.038 6.423 1.00 95.00 79 MET A N 1
ATOM 626 C CA . MET A 1 79 ? 6.789 -11.056 6.031 1.00 95.00 79 MET A CA 1
ATOM 627 C C . MET A 1 79 ? 7.178 -10.116 7.170 1.00 95.00 79 MET A C 1
ATOM 629 O O . MET A 1 79 ? 8.291 -9.599 7.149 1.00 95.00 79 MET A O 1
ATOM 633 N N . SER A 1 80 ? 6.324 -9.939 8.180 1.00 94.94 80 SER A N 1
ATOM 634 C CA . SER A 1 80 ? 6.470 -8.919 9.225 1.00 94.94 80 SER A CA 1
ATOM 635 C C . SER A 1 80 ? 7.817 -8.988 9.936 1.00 94.94 80 SER A C 1
ATOM 637 O O . SER A 1 80 ? 8.506 -7.978 10.046 1.00 94.94 80 SER A O 1
ATOM 639 N N . HIS A 1 81 ? 8.244 -10.187 10.342 1.00 93.19 81 HIS A N 1
ATOM 640 C CA . HIS A 1 81 ? 9.547 -10.373 10.983 1.00 93.19 81 HIS A CA 1
ATOM 641 C C . HIS A 1 81 ? 10.715 -10.064 10.031 1.00 93.19 81 HIS A C 1
ATOM 643 O O . HIS A 1 81 ? 11.689 -9.430 10.422 1.00 93.19 81 HIS A O 1
ATOM 649 N N . ARG A 1 82 ? 10.617 -10.483 8.762 1.00 93.19 82 ARG A N 1
ATOM 650 C CA . ARG A 1 82 ? 11.680 -10.296 7.756 1.00 93.19 82 ARG A CA 1
ATOM 651 C C . ARG A 1 82 ? 11.840 -8.829 7.361 1.00 93.19 82 ARG A C 1
ATOM 653 O O . ARG A 1 82 ? 12.960 -8.356 7.229 1.00 93.19 82 ARG A O 1
ATOM 660 N N . ALA A 1 83 ? 10.725 -8.118 7.231 1.00 93.50 83 ALA A N 1
ATOM 661 C CA . ALA A 1 83 ? 10.681 -6.694 6.915 1.00 93.50 83 ALA A CA 1
ATOM 662 C C . ALA A 1 83 ? 10.792 -5.791 8.161 1.00 93.50 83 ALA A C 1
ATOM 664 O O . ALA A 1 83 ? 10.702 -4.570 8.042 1.00 93.50 83 ALA A O 1
ATOM 665 N N . SER A 1 84 ? 10.988 -6.374 9.353 1.00 92.81 84 SER A N 1
ATOM 666 C CA . SER A 1 84 ? 11.063 -5.659 10.637 1.00 92.81 84 SER A CA 1
ATOM 667 C C . SER A 1 84 ? 9.878 -4.712 10.886 1.00 92.81 84 SER A C 1
ATOM 669 O O . SER A 1 84 ? 10.059 -3.606 11.400 1.00 92.81 84 SER A O 1
ATOM 671 N N . LEU A 1 85 ? 8.666 -5.130 10.507 1.00 94.81 85 LEU A N 1
ATOM 672 C CA . LEU A 1 85 ? 7.454 -4.342 10.721 1.00 94.81 85 LEU A CA 1
ATOM 673 C C . LEU A 1 85 ? 7.122 -4.278 12.211 1.00 94.81 85 LEU A C 1
ATOM 675 O O . LEU 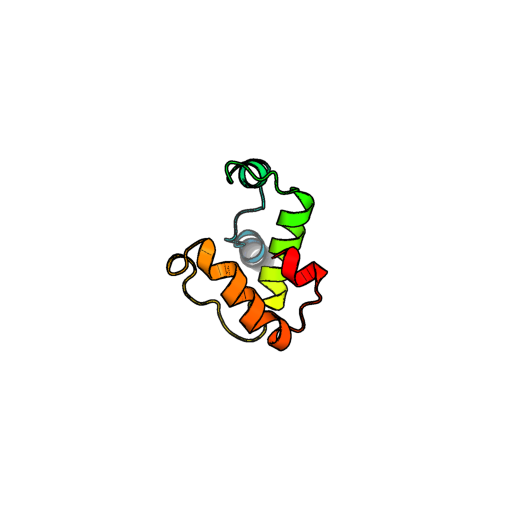A 1 85 ? 7.059 -5.303 12.896 1.00 94.81 85 LEU A O 1
ATOM 679 N N . LYS A 1 86 ? 6.864 -3.069 12.711 1.00 93.94 86 LYS A N 1
ATOM 680 C CA . LYS A 1 86 ? 6.273 -2.890 14.040 1.00 93.94 86 LYS A CA 1
ATOM 681 C C . LYS A 1 86 ? 4.800 -3.319 14.011 1.00 93.94 86 LYS A C 1
ATOM 683 O O . LYS A 1 86 ? 4.200 -3.322 12.939 1.00 93.94 86 LYS A O 1
ATOM 688 N N . PRO A 1 87 ? 4.175 -3.614 15.166 1.00 92.81 87 PRO A N 1
ATOM 689 C CA . PRO A 1 87 ? 2.759 -3.982 15.208 1.00 92.81 87 PRO A CA 1
ATOM 690 C C . PRO A 1 87 ? 1.830 -2.970 14.519 1.00 92.81 87 PRO A C 1
ATOM 692 O O . PRO A 1 87 ? 0.961 -3.380 13.762 1.00 92.81 87 PRO A O 1
ATOM 695 N N . ALA A 1 88 ? 2.067 -1.668 14.712 1.00 90.62 88 ALA A N 1
ATOM 696 C CA . ALA A 1 88 ? 1.301 -0.616 14.040 1.00 90.62 88 ALA A CA 1
ATOM 697 C C . ALA A 1 88 ? 1.519 -0.620 12.515 1.00 90.62 88 ALA A C 1
ATOM 699 O O . ALA A 1 88 ? 0.557 -0.567 11.758 1.00 90.62 88 ALA A O 1
ATOM 700 N N . ASP A 1 89 ? 2.768 -0.771 12.060 1.00 92.81 89 ASP A N 1
ATOM 701 C CA . ASP A 1 89 ? 3.097 -0.836 10.629 1.00 92.81 89 ASP A CA 1
ATOM 702 C C . ASP A 1 89 ? 2.462 -2.066 9.958 1.00 92.81 89 ASP A C 1
ATOM 704 O O . ASP A 1 89 ? 2.026 -2.004 8.812 1.00 92.81 89 ASP A O 1
ATOM 708 N N . ARG A 1 90 ? 2.403 -3.192 10.682 1.00 92.94 90 ARG A N 1
ATOM 709 C CA . ARG A 1 90 ? 1.762 -4.438 10.240 1.00 92.94 90 ARG A CA 1
ATOM 710 C C . ARG A 1 90 ? 0.248 -4.285 10.091 1.00 92.94 90 ARG A C 1
ATOM 712 O O . ARG A 1 90 ? -0.327 -4.951 9.247 1.00 92.94 90 ARG A O 1
ATOM 719 N N . GLU A 1 91 ? -0.390 -3.476 10.932 1.00 89.69 91 GLU A N 1
ATOM 720 C CA . GLU A 1 91 ? -1.834 -3.215 10.873 1.00 89.69 91 GLU A CA 1
ATOM 721 C C . GLU A 1 91 ? -2.199 -2.172 9.807 1.00 89.69 91 GLU A C 1
ATOM 723 O O . GLU A 1 91 ? -3.303 -2.200 9.269 1.00 89.69 91 GLU A O 1
ATOM 728 N N . ALA A 1 92 ? -1.270 -1.269 9.484 1.00 89.69 92 ALA A N 1
ATOM 729 C CA . ALA A 1 92 ? -1.463 -0.248 8.460 1.00 89.69 92 ALA A CA 1
ATOM 730 C C . ALA A 1 92 ? -1.342 -0.779 7.016 1.00 89.69 92 ALA A C 1
ATOM 732 O O . ALA A 1 92 ? -1.839 -0.115 6.105 1.00 89.69 92 ALA A O 1
ATOM 733 N N . ILE A 1 93 ? -0.678 -1.925 6.798 1.00 88.75 93 ILE A N 1
ATOM 734 C CA . ILE A 1 93 ? -0.574 -2.620 5.495 1.00 88.75 93 ILE A CA 1
ATOM 735 C C . ILE A 1 93 ? -1.755 -3.574 5.308 1.00 88.75 93 ILE A C 1
ATOM 737 O O . ILE A 1 93 ? -2.379 -3.498 4.224 1.00 88.75 93 ILE A O 1
#

Foldseek 3Di:
DVVVVVVVVVVVVVVVVVVPPVDDDQDPVVLVVDPPDRDDSVLQNLLVVLCVPQVPPPHHDDDVVVDDPVCLLVVLVVCCVVSVPDPSNSVSD

Secondary structure (DSSP, 8-state):
-HHHHHHHHHHHHHHHHHHT--SPPP-HHHHT-STT----HHHHHHHHHHHHHHTTSSSPPP-GGGS-TTTHHHHHHHHHTTTT--HHHHHH-

Sequence (93 aa):
MKTVSIFVALAFVLFSCELTNYVPPVTPQMATARSGQQVDLVMLREGRTLFVHRCIECHTLPVLWRYSTDDWPNIVDSMSHRASLKPADREAI